Protein AF-A0A6B3FTW4-F1 (afdb_monomer_lite)

Structure (mmCIF, N/CA/C/O backbone):
data_AF-A0A6B3FTW4-F1
#
_entry.id   AF-A0A6B3FTW4-F1
#
loop_
_atom_site.group_PDB
_atom_site.id
_atom_site.type_symbol
_atom_site.label_atom_id
_atom_site.label_alt_id
_atom_site.label_comp_id
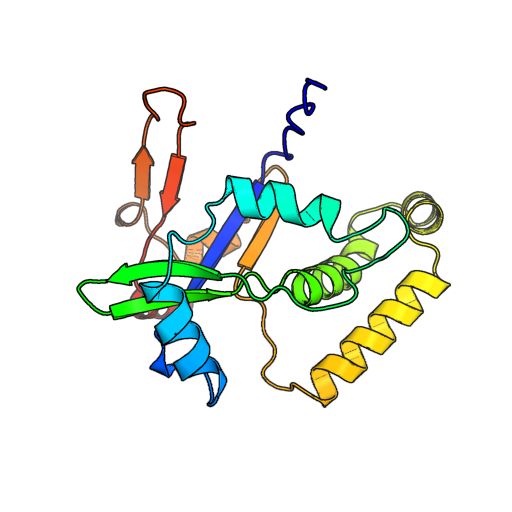_atom_site.label_asym_id
_atom_site.label_entity_id
_atom_site.label_seq_id
_atom_site.pdbx_PDB_ins_code
_atom_site.Cartn_x
_atom_site.Cartn_y
_atom_site.Cartn_z
_atom_site.occupancy
_atom_site.B_iso_or_equiv
_atom_site.auth_seq_id
_atom_site.auth_comp_id
_atom_site.auth_asym_id
_atom_site.auth_atom_id
_atom_site.pdbx_PDB_model_num
ATOM 1 N N . MET A 1 1 ? 17.805 30.642 0.682 1.00 36.44 1 MET A N 1
ATOM 2 C CA . MET A 1 1 ? 17.134 29.344 0.886 1.00 36.44 1 MET A CA 1
ATOM 3 C C . MET A 1 1 ? 16.573 28.929 -0.459 1.00 36.44 1 MET A C 1
ATOM 5 O O . MET A 1 1 ? 15.736 29.672 -0.961 1.00 36.44 1 MET A O 1
ATOM 9 N N . PRO A 1 2 ? 17.083 27.874 -1.114 1.00 32.94 2 PRO A N 1
ATOM 10 C CA . PRO A 1 2 ? 16.494 27.443 -2.369 1.00 32.94 2 PRO A CA 1
ATOM 11 C C . PRO A 1 2 ? 15.074 26.976 -2.062 1.00 32.94 2 PRO A C 1
ATOM 13 O O . PRO A 1 2 ? 14.855 26.144 -1.185 1.00 32.94 2 PRO A O 1
ATOM 16 N N . GLN A 1 3 ? 14.114 27.600 -2.732 1.00 32.50 3 GLN A N 1
ATOM 17 C CA . GLN A 1 3 ? 12.707 27.258 -2.662 1.00 32.50 3 GLN A CA 1
ATOM 18 C C . GLN A 1 3 ? 12.584 25.839 -3.219 1.00 32.50 3 GLN A C 1
ATOM 20 O O . GLN A 1 3 ? 12.687 25.633 -4.429 1.00 32.50 3 GLN A O 1
ATOM 25 N N . VAL A 1 4 ? 12.467 24.849 -2.328 1.00 40.03 4 VAL A N 1
ATOM 26 C CA . VAL A 1 4 ? 12.171 23.469 -2.713 1.00 40.03 4 VAL A CA 1
ATOM 27 C C . VAL A 1 4 ? 10.845 23.552 -3.446 1.00 40.03 4 VAL A C 1
ATOM 29 O O . VAL A 1 4 ? 9.813 23.839 -2.840 1.00 40.03 4 VAL A O 1
ATOM 32 N N . SER A 1 5 ? 10.895 23.434 -4.773 1.00 38.00 5 SER A N 1
ATOM 33 C CA . SER A 1 5 ? 9.695 23.416 -5.596 1.00 38.00 5 SER A CA 1
ATOM 34 C C . SER A 1 5 ? 8.812 22.323 -5.021 1.00 38.00 5 SER A C 1
ATOM 36 O O . SER A 1 5 ? 9.227 21.166 -4.985 1.00 38.00 5 SER A O 1
ATOM 38 N N . ALA A 1 6 ? 7.651 22.705 -4.486 1.00 45.44 6 ALA A N 1
ATOM 39 C CA . ALA A 1 6 ? 6.677 21.760 -3.976 1.00 45.44 6 ALA A CA 1
ATOM 40 C C . ALA A 1 6 ? 6.243 20.911 -5.168 1.00 45.44 6 ALA A C 1
ATOM 42 O O . ALA A 1 6 ? 5.408 21.331 -5.972 1.00 45.44 6 ALA A O 1
ATOM 43 N N . VAL A 1 7 ? 6.894 19.760 -5.337 1.00 50.06 7 VAL A N 1
ATOM 44 C CA . VAL A 1 7 ? 6.513 18.755 -6.318 1.00 50.06 7 VAL A CA 1
ATOM 45 C C . VAL A 1 7 ? 5.075 18.406 -5.971 1.00 50.06 7 VAL A C 1
ATOM 47 O O . VAL A 1 7 ? 4.808 17.773 -4.954 1.00 50.06 7 VAL A O 1
ATOM 50 N N . ARG A 1 8 ? 4.127 18.913 -6.763 1.00 51.31 8 ARG A N 1
ATOM 51 C CA . ARG A 1 8 ? 2.732 18.511 -6.643 1.00 51.31 8 ARG A CA 1
ATOM 52 C C . ARG A 1 8 ? 2.669 17.088 -7.154 1.00 51.31 8 ARG A C 1
ATOM 54 O O . ARG A 1 8 ? 2.783 16.847 -8.354 1.00 51.31 8 ARG A O 1
ATOM 61 N N . PHE A 1 9 ? 2.558 16.158 -6.221 1.00 55.34 9 PHE A N 1
ATOM 62 C CA . PHE A 1 9 ? 2.352 14.763 -6.546 1.00 55.34 9 PHE A CA 1
ATOM 63 C C . PHE A 1 9 ? 1.052 14.626 -7.342 1.00 55.34 9 PHE A C 1
ATOM 65 O O . PHE A 1 9 ? 0.086 15.345 -7.063 1.00 55.34 9 PHE A O 1
ATOM 72 N N . PRO A 1 10 ? 1.022 13.760 -8.368 1.00 62.66 10 PRO A N 1
ATOM 73 C CA . PRO A 1 10 ? -0.199 13.527 -9.123 1.00 62.66 10 PRO A CA 1
ATOM 74 C C . PRO A 1 10 ? -1.316 13.105 -8.166 1.00 62.66 10 PRO A C 1
ATOM 76 O O . PRO A 1 10 ? -1.051 12.436 -7.166 1.00 62.66 10 PRO A O 1
ATOM 79 N N . TYR A 1 11 ? -2.559 13.487 -8.478 1.00 68.19 11 TYR A N 1
ATOM 80 C CA . TYR A 1 11 ? -3.735 13.049 -7.728 1.00 68.19 11 TYR A CA 1
ATOM 81 C C . TYR A 1 11 ? -3.719 11.520 -7.630 1.00 68.19 11 TYR A C 1
ATOM 83 O O . TYR A 1 11 ? -3.943 10.828 -8.624 1.00 68.19 11 TYR A O 1
ATOM 91 N N . ALA A 1 12 ? -3.404 11.003 -6.447 1.00 83.81 12 ALA A N 1
ATOM 92 C CA . ALA A 1 12 ? -3.244 9.582 -6.199 1.00 83.81 12 ALA A CA 1
ATOM 93 C C . ALA A 1 12 ? -4.218 9.145 -5.112 1.00 83.81 12 ALA A C 1
ATOM 95 O O . ALA A 1 12 ? -4.379 9.810 -4.088 1.00 83.81 12 ALA A O 1
ATOM 96 N N . SER A 1 13 ? -4.861 8.011 -5.347 1.00 89.56 13 SER A N 1
ATOM 97 C CA . SER A 1 13 ? -5.649 7.309 -4.353 1.00 89.56 13 SER A CA 1
ATOM 98 C C . SER A 1 13 ? -4.819 6.182 -3.747 1.00 89.56 13 SER A C 1
ATOM 100 O O . SER A 1 13 ? -3.977 5.571 -4.413 1.00 89.56 13 SER A O 1
ATOM 102 N N . TYR A 1 14 ? -5.053 5.920 -2.463 1.00 91.88 14 TYR A N 1
ATOM 103 C CA . TYR A 1 14 ? -4.325 4.917 -1.700 1.00 91.88 14 TYR A CA 1
ATOM 104 C C . TYR A 1 14 ? -5.303 3.979 -1.006 1.00 91.88 14 TYR A C 1
ATOM 106 O O . TYR A 1 14 ? -6.177 4.429 -0.266 1.00 91.88 14 TYR A O 1
ATOM 114 N N . LEU A 1 15 ? -5.101 2.680 -1.191 1.00 94.62 15 LEU A N 1
ATOM 115 C CA . LEU A 1 15 ? -5.681 1.644 -0.349 1.00 94.62 15 LEU A CA 1
ATOM 116 C C . LEU A 1 15 ? -4.575 1.130 0.568 1.00 94.62 15 LEU A C 1
ATOM 118 O O . LEU A 1 15 ? -3.589 0.568 0.094 1.00 94.62 15 LEU A O 1
ATOM 122 N N . ARG A 1 16 ? -4.731 1.362 1.874 1.00 95.25 16 ARG A N 1
ATOM 123 C CA . ARG A 1 16 ? -3.741 1.020 2.901 1.00 95.25 16 ARG A CA 1
ATOM 124 C C . ARG A 1 16 ? -4.308 -0.013 3.863 1.00 95.25 16 ARG A C 1
ATOM 126 O O . ARG A 1 16 ? -5.407 0.158 4.387 1.00 95.25 16 ARG A O 1
ATOM 133 N N . ILE A 1 17 ? -3.531 -1.055 4.112 1.00 95.62 17 ILE A N 1
ATOM 134 C CA . ILE A 1 17 ? -3.848 -2.149 5.026 1.00 95.62 17 ILE A CA 1
ATOM 135 C C . ILE A 1 17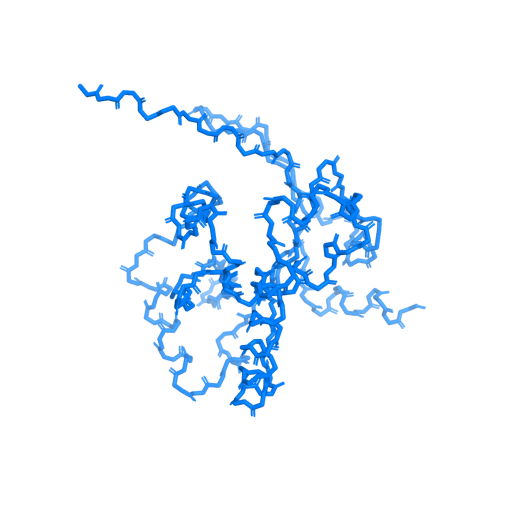 ? -3.030 -1.929 6.295 1.00 95.62 17 ILE A C 1
ATOM 137 O O . ILE A 1 17 ? -1.807 -1.906 6.245 1.00 95.62 17 ILE A O 1
ATOM 141 N N . TYR A 1 18 ? -3.703 -1.762 7.430 1.00 95.19 18 TYR A N 1
ATOM 142 C CA . TYR A 1 18 ? -3.051 -1.611 8.730 1.00 95.19 18 TYR A CA 1
ATOM 143 C C . TYR A 1 18 ? -3.215 -2.900 9.527 1.00 95.19 18 TYR A C 1
ATOM 145 O O . TYR A 1 18 ? -4.341 -3.345 9.766 1.00 95.19 18 TYR A O 1
ATOM 153 N N . GLU A 1 19 ? -2.101 -3.506 9.924 1.00 94.94 19 GLU A N 1
ATOM 154 C CA . GLU A 1 19 ? -2.085 -4.779 10.638 1.00 94.94 19 GLU A CA 1
ATOM 155 C C . GLU A 1 19 ? -1.596 -4.612 12.081 1.00 94.94 19 GLU A C 1
ATOM 157 O O . GLU A 1 19 ? -0.716 -3.793 12.348 1.00 94.94 19 GLU A O 1
ATOM 162 N N . PRO A 1 20 ? -2.137 -5.384 13.039 1.00 94.94 20 PRO A N 1
ATOM 163 C CA . PRO A 1 20 ? -1.623 -5.381 14.401 1.00 94.94 20 PRO A CA 1
ATOM 164 C C . PRO A 1 20 ? -0.223 -6.002 14.451 1.00 94.94 20 PRO A C 1
ATOM 166 O O . PRO A 1 20 ? 0.111 -6.872 13.647 1.00 94.94 20 PRO A O 1
ATOM 169 N N . LEU A 1 21 ? 0.558 -5.657 15.476 1.00 93.06 21 LEU A N 1
ATOM 170 C CA . LEU A 1 21 ? 1.899 -6.215 15.721 1.00 93.06 21 LEU A CA 1
ATOM 171 C C . LEU A 1 21 ? 1.948 -7.758 15.688 1.00 93.06 21 LEU A C 1
ATOM 173 O O . LEU A 1 21 ? 2.947 -8.357 15.285 1.00 93.06 21 LEU A O 1
ATOM 177 N N . GLY A 1 22 ? 0.849 -8.415 16.073 1.00 91.81 22 GLY A N 1
ATOM 178 C CA . GLY A 1 22 ? 0.691 -9.869 16.026 1.00 91.81 22 GLY A CA 1
ATOM 179 C C . GLY A 1 22 ? 0.802 -10.492 14.627 1.00 91.81 22 GLY A C 1
ATOM 180 O O . GLY A 1 22 ? 1.174 -11.658 14.529 1.00 91.81 22 GLY A O 1
ATOM 181 N N . ALA A 1 23 ? 0.520 -9.731 13.566 1.00 90.69 23 ALA A N 1
ATOM 182 C CA . ALA A 1 23 ? 0.573 -10.195 12.178 1.00 90.69 23 ALA A CA 1
ATOM 183 C C . ALA A 1 23 ? 1.997 -10.238 11.597 1.00 90.69 23 ALA A C 1
ATOM 185 O O . ALA A 1 23 ? 2.214 -10.866 10.561 1.00 90.69 23 ALA A O 1
ATOM 186 N N . PHE A 1 24 ? 2.962 -9.592 12.260 1.00 90.44 24 PHE A N 1
ATOM 187 C CA . PHE A 1 24 ? 4.352 -9.543 11.817 1.00 90.44 24 PHE A CA 1
ATOM 188 C C . PHE A 1 24 ? 5.185 -10.656 12.473 1.00 90.44 24 PHE A C 1
ATOM 190 O O . PHE A 1 24 ? 5.021 -10.920 13.678 1.00 90.44 24 PHE A O 1
ATOM 197 N N . PRO A 1 25 ? 6.097 -11.299 11.717 1.00 87.81 25 PRO A N 1
ATOM 198 C CA . PRO A 1 25 ? 7.031 -12.275 12.264 1.00 87.81 25 PRO A CA 1
ATOM 199 C C . PRO A 1 25 ? 8.050 -11.608 13.200 1.00 87.81 25 PRO A C 1
ATOM 201 O O . PRO A 1 25 ? 8.299 -10.401 13.149 1.00 87.81 25 PRO A O 1
ATOM 204 N N . GLN A 1 26 ? 8.674 -12.399 14.072 1.00 82.75 26 GLN A N 1
ATOM 205 C CA . GLN A 1 26 ? 9.876 -11.945 14.774 1.00 82.75 26 GLN A CA 1
ATOM 206 C C . GLN A 1 26 ? 11.073 -11.983 13.807 1.00 82.75 26 GLN A C 1
ATOM 208 O O . GLN A 1 26 ? 11.162 -12.930 13.026 1.00 82.75 26 GLN A O 1
ATOM 213 N N . PRO A 1 27 ? 11.990 -10.994 13.830 1.00 85.25 27 PRO A N 1
ATOM 214 C CA . PRO A 1 27 ? 12.149 -9.920 14.823 1.00 85.25 27 PRO A CA 1
ATOM 215 C C . PRO A 1 27 ? 11.397 -8.611 14.508 1.00 85.25 27 PRO A C 1
ATOM 217 O O . PRO A 1 27 ? 11.480 -7.660 15.287 1.00 85.25 27 PRO A O 1
ATOM 220 N N . GLU A 1 28 ? 10.664 -8.534 13.394 1.00 87.44 28 GLU A N 1
ATOM 221 C CA . GLU A 1 28 ? 10.030 -7.289 12.933 1.00 87.44 28 GLU A CA 1
ATOM 222 C C . GLU A 1 28 ? 9.027 -6.719 13.930 1.00 87.44 28 GLU A C 1
ATOM 224 O O . GLU A 1 28 ? 8.957 -5.505 14.102 1.00 87.44 28 GLU A O 1
ATOM 229 N N . ARG A 1 29 ? 8.309 -7.586 14.650 1.00 90.94 29 ARG A N 1
ATOM 230 C CA . ARG A 1 29 ? 7.357 -7.168 15.684 1.00 90.94 29 ARG A CA 1
ATOM 231 C C . ARG A 1 29 ? 7.959 -6.178 16.687 1.00 90.94 29 ARG A C 1
ATOM 233 O O . ARG A 1 29 ? 7.373 -5.128 16.921 1.00 90.94 29 ARG A O 1
ATOM 240 N N . GLY A 1 30 ? 9.126 -6.496 17.252 1.00 90.62 30 GLY A N 1
ATOM 241 C CA . GLY A 1 30 ? 9.778 -5.640 18.250 1.00 90.62 30 GLY A CA 1
ATOM 242 C C . GLY A 1 30 ? 10.361 -4.360 17.647 1.00 90.62 30 GLY A C 1
ATOM 243 O O . GLY A 1 30 ? 10.440 -3.340 18.325 1.00 90.62 30 GLY A O 1
ATOM 244 N N . ARG A 1 31 ? 10.741 -4.389 16.360 1.00 91.31 31 ARG A N 1
ATOM 245 C CA . ARG A 1 31 ? 11.117 -3.175 15.619 1.00 91.31 31 ARG A CA 1
ATOM 246 C C . ARG A 1 31 ? 9.918 -2.242 15.499 1.00 91.31 31 ARG A C 1
ATOM 248 O O . ARG A 1 31 ? 10.047 -1.065 15.807 1.00 91.31 31 ARG A O 1
ATOM 255 N N . TRP A 1 32 ? 8.769 -2.767 15.080 1.00 93.00 32 TRP A N 1
ATOM 256 C CA . TRP A 1 32 ? 7.564 -1.969 14.882 1.00 93.00 32 TRP A CA 1
ATOM 257 C C . TRP A 1 32 ? 6.950 -1.451 16.172 1.00 93.00 32 TRP A C 1
ATOM 259 O O . TRP A 1 32 ? 6.452 -0.331 16.199 1.00 93.00 32 TRP A O 1
ATOM 269 N N . GLU A 1 33 ? 7.028 -2.232 17.243 1.00 91.94 33 GLU A N 1
ATOM 270 C CA . GLU A 1 33 ? 6.624 -1.780 18.568 1.00 91.94 33 GLU A CA 1
ATOM 271 C C . GLU A 1 33 ? 7.428 -0.553 19.006 1.00 91.94 33 GLU A C 1
ATOM 273 O O . GLU A 1 33 ? 6.831 0.455 19.378 1.00 91.94 33 GLU A O 1
ATOM 278 N N . ARG A 1 34 ? 8.761 -0.595 18.880 1.00 91.69 34 ARG A N 1
ATOM 279 C CA . ARG A 1 34 ? 9.620 0.569 19.143 1.00 91.69 34 ARG A CA 1
ATOM 280 C C . ARG A 1 34 ? 9.309 1.732 18.205 1.00 91.69 34 ARG A C 1
ATOM 282 O O . ARG A 1 34 ? 9.039 2.829 18.676 1.00 91.69 34 ARG A O 1
ATOM 289 N N . TYR A 1 35 ? 9.249 1.474 16.897 1.00 90.62 35 TYR A N 1
ATOM 290 C CA . TYR A 1 35 ? 8.958 2.486 15.875 1.00 90.62 35 TYR A CA 1
ATOM 291 C C . TYR A 1 35 ? 7.665 3.262 16.162 1.00 90.62 35 TYR A C 1
ATOM 293 O O . TYR A 1 35 ? 7.640 4.481 16.041 1.00 90.62 35 TYR A O 1
ATOM 301 N N . ALA A 1 36 ? 6.602 2.572 16.585 1.00 90.12 36 ALA A N 1
ATOM 302 C CA . ALA A 1 36 ? 5.318 3.199 16.890 1.00 90.12 36 ALA A CA 1
ATOM 303 C C . ALA A 1 36 ? 5.347 4.115 18.129 1.00 90.12 36 ALA A C 1
ATOM 305 O O . ALA A 1 36 ? 4.492 4.990 18.237 1.00 90.12 36 ALA A O 1
ATOM 306 N N . HIS A 1 37 ? 6.291 3.912 19.055 1.00 88.44 37 HIS A N 1
ATOM 307 C CA . HIS A 1 37 ? 6.383 4.661 20.315 1.00 88.44 37 HIS A CA 1
ATOM 308 C C . HIS A 1 37 ? 7.513 5.704 20.338 1.00 88.44 37 HIS A C 1
ATOM 310 O O . HIS A 1 37 ? 7.469 6.621 21.154 1.00 88.44 37 HIS A O 1
ATOM 316 N N . GLU A 1 38 ? 8.532 5.568 19.487 1.00 83.69 38 GLU A N 1
ATOM 317 C CA . GLU A 1 38 ? 9.751 6.390 19.532 1.00 83.69 38 GLU A CA 1
ATOM 318 C C . GLU A 1 38 ? 9.653 7.720 18.757 1.00 83.69 38 GLU A C 1
ATOM 320 O O . GLU A 1 38 ? 10.539 8.563 18.901 1.00 83.69 38 GLU A O 1
ATOM 325 N N . GLY A 1 39 ? 8.594 7.966 17.977 1.00 64.62 39 GLY A N 1
ATOM 326 C CA . GLY A 1 39 ? 8.461 9.224 17.237 1.00 64.62 39 GLY A CA 1
ATOM 327 C C . GLY A 1 39 ? 7.113 9.445 16.557 1.00 64.62 39 GLY A C 1
ATOM 328 O O . GLY A 1 39 ? 6.230 8.589 16.580 1.00 64.62 39 GLY A O 1
ATOM 329 N N . GLU A 1 40 ? 6.962 10.622 15.947 1.00 68.88 40 GLU A N 1
ATOM 330 C CA . GLU A 1 40 ? 5.803 10.943 15.117 1.00 68.88 40 GLU A CA 1
ATOM 331 C C . GLU A 1 40 ? 5.959 10.254 13.751 1.00 68.88 40 GLU A C 1
ATOM 333 O O . GLU A 1 40 ? 6.917 10.538 13.026 1.00 68.88 40 GLU A O 1
ATOM 338 N N . PRO A 1 41 ? 5.077 9.299 13.406 1.00 64.31 41 PRO A N 1
ATOM 339 C CA . PRO A 1 41 ? 5.212 8.522 12.186 1.00 64.31 41 PRO A CA 1
ATOM 340 C C . PRO A 1 41 ? 5.056 9.436 10.962 1.00 64.31 41 PRO A C 1
ATOM 342 O O . PRO A 1 41 ? 4.202 10.329 10.958 1.00 64.31 41 PRO A O 1
ATOM 345 N N . PRO A 1 42 ? 5.836 9.208 9.896 1.00 66.19 42 PRO A N 1
ATOM 346 C CA . PRO A 1 42 ? 5.818 10.064 8.724 1.00 66.19 42 PRO A CA 1
ATOM 347 C C . PRO A 1 42 ? 4.427 10.070 8.071 1.00 66.19 42 PRO A C 1
ATOM 349 O O . PRO A 1 42 ? 3.811 9.032 7.811 1.00 66.19 42 PRO A O 1
ATOM 352 N N . GLY A 1 43 ? 3.920 11.278 7.818 1.00 66.69 43 GLY A N 1
ATOM 353 C CA . GLY A 1 43 ? 2.615 11.507 7.206 1.00 66.69 43 GLY A CA 1
ATOM 354 C C . GLY A 1 43 ? 2.579 11.187 5.708 1.00 66.69 43 GLY A C 1
ATOM 355 O O . GLY A 1 43 ? 3.581 10.854 5.076 1.00 66.69 43 GLY A O 1
ATOM 356 N N . CYS A 1 44 ? 1.394 11.314 5.102 1.00 62.91 44 CYS A N 1
ATOM 357 C CA . CYS A 1 44 ? 1.196 11.023 3.674 1.00 62.91 44 CYS A CA 1
ATOM 358 C C . CYS A 1 44 ? 2.065 11.895 2.758 1.00 62.91 44 CYS A C 1
ATOM 360 O O . CYS A 1 44 ? 2.459 11.437 1.687 1.00 62.91 44 CYS A O 1
ATOM 362 N N . GLU A 1 45 ? 2.322 13.145 3.148 1.00 62.38 45 GLU A N 1
ATOM 363 C CA . GLU A 1 45 ? 3.195 14.052 2.401 1.00 62.38 45 GLU A CA 1
ATOM 364 C C . GLU A 1 45 ? 4.658 13.623 2.461 1.00 62.38 45 GLU A C 1
ATOM 366 O O . GLU A 1 45 ? 5.367 13.727 1.463 1.00 62.38 45 GLU A O 1
ATOM 371 N N . GLU A 1 46 ? 5.101 13.118 3.612 1.00 62.19 46 GLU A N 1
ATOM 372 C CA . GLU A 1 46 ? 6.484 12.702 3.808 1.00 62.19 46 GLU A CA 1
ATOM 373 C C . GLU A 1 46 ? 6.792 11.471 2.954 1.00 62.19 46 GLU A C 1
ATOM 375 O O . GLU A 1 46 ? 7.740 11.499 2.177 1.00 62.19 46 GLU A O 1
ATOM 380 N N . GLU A 1 47 ? 5.905 10.464 2.943 1.00 65.81 47 GLU A N 1
ATOM 381 C CA . GLU A 1 47 ? 6.025 9.317 2.026 1.00 65.81 47 GLU A CA 1
ATOM 382 C C . GLU A 1 47 ? 6.142 9.773 0.564 1.00 65.81 47 GLU A C 1
ATOM 384 O O . GLU A 1 47 ? 6.967 9.271 -0.206 1.00 65.81 47 GLU A O 1
ATOM 389 N N . GLN A 1 48 ? 5.314 10.742 0.168 1.00 63.75 48 GLN A N 1
ATOM 390 C CA . GLN A 1 48 ? 5.338 11.276 -1.184 1.00 63.75 48 GLN A CA 1
ATOM 391 C C . GLN A 1 48 ? 6.671 11.971 -1.483 1.00 63.75 48 GLN A C 1
ATOM 393 O O . GLN A 1 48 ? 7.235 11.720 -2.542 1.00 63.75 48 GLN A O 1
ATOM 398 N N . ARG A 1 49 ? 7.228 12.767 -0.560 1.00 61.06 49 ARG A N 1
ATOM 399 C CA . ARG A 1 49 ? 8.547 13.411 -0.718 1.00 61.06 49 ARG A CA 1
ATOM 400 C C . ARG A 1 49 ? 9.699 12.410 -0.775 1.00 61.06 49 ARG A C 1
ATOM 402 O O . ARG A 1 49 ? 10.614 12.596 -1.578 1.00 61.06 49 ARG A O 1
ATOM 409 N N . THR A 1 50 ? 9.662 11.347 0.026 1.00 60.50 50 THR A N 1
ATOM 410 C CA . THR A 1 50 ? 10.747 10.356 0.085 1.00 60.50 50 THR A CA 1
ATOM 411 C C . THR A 1 50 ? 10.822 9.506 -1.183 1.00 60.50 50 THR A C 1
ATOM 413 O O . THR A 1 50 ? 11.915 9.162 -1.633 1.00 60.50 50 THR A O 1
ATOM 416 N N . ARG A 1 51 ? 9.681 9.184 -1.806 1.00 61.88 51 ARG A N 1
ATOM 417 C CA . ARG A 1 51 ? 9.623 8.265 -2.957 1.00 61.88 51 ARG A CA 1
ATOM 418 C C . ARG A 1 51 ? 10.436 8.711 -4.189 1.00 61.88 51 ARG A C 1
ATOM 420 O O . ARG A 1 51 ? 11.234 7.900 -4.653 1.00 61.88 51 ARG A O 1
ATOM 427 N N . PRO A 1 52 ? 10.308 9.944 -4.724 1.00 56.84 52 PRO A N 1
ATOM 428 C CA . PRO A 1 52 ? 11.127 10.403 -5.846 1.00 56.84 52 PRO A CA 1
ATOM 429 C C . PRO A 1 52 ? 12.605 10.540 -5.482 1.00 56.84 52 PRO A C 1
ATOM 431 O O . PRO A 1 52 ? 13.463 10.302 -6.322 1.00 56.84 52 PRO A O 1
ATOM 434 N N . ALA A 1 53 ? 12.917 10.922 -4.239 1.00 56.16 53 ALA A N 1
ATOM 435 C CA . ALA A 1 53 ? 14.300 11.066 -3.790 1.00 56.16 53 ALA A CA 1
ATOM 436 C C . ALA A 1 53 ? 15.012 9.709 -3.648 1.00 56.16 53 ALA A C 1
ATOM 438 O O . ALA A 1 53 ? 16.227 9.624 -3.819 1.00 56.16 53 ALA A O 1
ATOM 439 N N . ALA A 1 54 ? 14.262 8.645 -3.351 1.00 55.16 54 ALA A N 1
ATOM 440 C CA . ALA A 1 54 ? 14.793 7.298 -3.168 1.00 55.16 54 ALA A CA 1
ATOM 441 C C . ALA A 1 54 ? 15.132 6.576 -4.484 1.00 55.16 54 ALA A C 1
ATOM 443 O O . ALA A 1 54 ? 15.823 5.554 -4.448 1.00 55.16 54 ALA A O 1
ATOM 444 N N . VAL A 1 55 ? 14.659 7.078 -5.631 1.00 57.12 55 VAL A N 1
ATOM 445 C CA . VAL A 1 55 ? 14.822 6.426 -6.936 1.00 57.12 55 VAL A CA 1
ATOM 446 C C . VAL A 1 55 ? 15.357 7.433 -7.959 1.00 57.12 55 VAL A C 1
ATOM 448 O O . VAL A 1 55 ? 14.594 8.245 -8.480 1.00 57.12 55 VAL A O 1
ATOM 451 N N . PRO A 1 56 ? 16.664 7.403 -8.279 1.00 59.59 56 PRO A N 1
ATOM 452 C CA . PRO A 1 56 ? 17.192 8.087 -9.455 1.00 59.59 56 PRO A CA 1
ATOM 453 C C . PRO A 1 56 ? 16.360 7.726 -10.689 1.00 59.59 56 PRO A C 1
ATOM 455 O O . PRO A 1 56 ? 15.978 6.571 -10.834 1.00 59.59 56 PRO A O 1
ATOM 458 N N . ALA A 1 57 ? 16.134 8.669 -11.607 1.00 58.47 57 ALA A N 1
ATOM 459 C CA . ALA A 1 57 ? 15.297 8.453 -12.798 1.00 58.47 57 ALA A CA 1
ATOM 460 C C . ALA A 1 57 ? 15.725 7.256 -13.681 1.00 58.47 57 ALA A C 1
ATOM 462 O O . ALA A 1 57 ? 14.954 6.807 -14.519 1.00 58.47 57 ALA A O 1
ATOM 463 N N . SER A 1 58 ? 16.945 6.747 -13.495 1.00 60.38 58 SER A N 1
ATOM 464 C CA . SER A 1 58 ? 17.513 5.589 -14.186 1.00 60.38 58 SER A CA 1
ATOM 465 C C . SER A 1 58 ? 17.384 4.258 -13.433 1.00 60.38 58 SER A C 1
ATOM 467 O O . SER A 1 58 ? 17.771 3.227 -13.983 1.00 60.38 58 SER A O 1
ATOM 469 N N . LEU A 1 59 ? 16.892 4.253 -12.189 1.00 70.38 59 LEU A N 1
ATOM 470 C CA . LEU A 1 59 ? 16.701 3.035 -11.404 1.00 70.38 59 LEU A CA 1
ATOM 471 C C . LEU A 1 59 ? 15.217 2.640 -11.358 1.00 70.38 59 LEU A C 1
ATOM 473 O O . LEU A 1 59 ? 14.359 3.490 -11.146 1.00 70.38 59 LEU A O 1
ATOM 477 N N . PRO A 1 60 ? 14.896 1.347 -11.513 1.00 79.75 60 PRO A N 1
ATOM 478 C CA . PRO A 1 60 ? 13.514 0.872 -11.482 1.00 79.75 60 PRO A CA 1
ATOM 479 C C . PRO A 1 60 ? 12.941 0.784 -10.057 1.00 79.75 60 PRO A C 1
ATOM 481 O O . PRO A 1 60 ? 11.726 0.749 -9.888 1.00 79.75 60 PRO A O 1
ATOM 484 N N . ALA A 1 61 ? 13.797 0.739 -9.030 1.00 84.69 61 ALA A N 1
ATOM 485 C CA . ALA A 1 61 ? 13.421 0.682 -7.619 1.00 84.69 61 ALA A CA 1
ATOM 486 C C . ALA A 1 61 ? 14.571 1.197 -6.721 1.00 84.69 61 ALA A C 1
ATOM 488 O O . ALA A 1 61 ? 15.725 1.224 -7.166 1.00 84.69 61 ALA A O 1
ATOM 489 N N . PRO A 1 62 ? 14.306 1.572 -5.454 1.00 83.81 62 PRO A N 1
ATOM 490 C CA . PRO A 1 62 ? 15.354 1.883 -4.484 1.00 83.81 62 PRO A CA 1
ATOM 491 C C . PRO A 1 62 ? 16.276 0.683 -4.216 1.00 83.81 62 PRO A C 1
ATOM 493 O O . PRO A 1 62 ? 15.839 -0.467 -4.206 1.00 83.81 62 PRO A O 1
ATOM 496 N N . GLY A 1 63 ? 17.550 0.943 -3.901 1.00 82.44 63 GLY A N 1
ATOM 497 C CA . GLY A 1 63 ? 18.533 -0.117 -3.620 1.00 82.44 63 GLY A CA 1
ATOM 498 C C . GLY A 1 63 ? 18.314 -0.881 -2.304 1.00 82.44 63 GLY A C 1
ATOM 499 O O . GLY A 1 63 ? 18.844 -1.979 -2.129 1.00 82.44 63 GLY A O 1
ATOM 500 N N . ARG A 1 64 ? 17.523 -0.330 -1.375 1.00 84.62 64 ARG A N 1
ATOM 501 C CA . ARG A 1 64 ? 17.116 -0.968 -0.112 1.00 84.62 64 ARG A CA 1
ATOM 502 C C . ARG A 1 64 ? 15.640 -0.707 0.156 1.00 84.62 64 ARG A C 1
ATOM 504 O O . ARG A 1 64 ? 15.099 0.274 -0.345 1.00 84.62 64 ARG A O 1
ATOM 511 N N . GLU A 1 65 ? 15.010 -1.582 0.928 1.00 87.00 65 GLU A N 1
ATOM 512 C CA . GLU A 1 65 ? 13.636 -1.343 1.372 1.00 87.00 65 GLU A CA 1
ATOM 513 C C . GLU A 1 65 ? 13.597 -0.205 2.404 1.00 87.00 65 GLU A C 1
ATOM 515 O O . GLU A 1 65 ? 14.567 0.011 3.135 1.00 87.00 65 GLU A O 1
ATOM 520 N N . SER A 1 66 ? 12.497 0.546 2.415 1.00 85.44 66 SER A N 1
ATOM 521 C CA . SER A 1 66 ? 12.233 1.569 3.423 1.00 85.44 66 SER A CA 1
ATOM 522 C C . SER A 1 66 ? 11.961 0.914 4.777 1.00 85.44 66 SER A C 1
ATOM 524 O O . SER A 1 66 ? 11.305 -0.124 4.867 1.00 85.44 66 SER A O 1
ATOM 526 N N . GLU A 1 67 ? 12.460 1.544 5.836 1.00 87.06 67 GLU A N 1
ATOM 527 C CA . GLU A 1 67 ? 12.214 1.128 7.219 1.00 87.06 67 GLU A CA 1
ATOM 528 C C . GLU A 1 67 ? 11.007 1.853 7.834 1.00 87.06 67 GLU A C 1
ATOM 530 O O . GLU A 1 67 ? 10.737 1.700 9.022 1.00 87.06 67 GLU A O 1
ATOM 535 N N . ASP A 1 68 ? 10.267 2.612 7.023 1.00 89.88 68 ASP A N 1
ATOM 536 C CA . ASP A 1 68 ? 9.162 3.452 7.461 1.00 89.88 68 ASP A CA 1
ATOM 537 C C . ASP A 1 68 ? 7.802 2.772 7.300 1.00 89.88 68 ASP A C 1
ATOM 539 O O . ASP A 1 68 ? 7.574 1.898 6.449 1.00 89.88 68 ASP A O 1
ATOM 543 N N . ALA A 1 69 ? 6.864 3.210 8.133 1.00 91.56 69 ALA A N 1
ATOM 544 C CA . ALA A 1 69 ? 5.495 2.738 8.124 1.00 91.56 69 ALA A CA 1
ATOM 545 C C . ALA A 1 69 ? 4.529 3.855 8.512 1.00 91.56 69 ALA A C 1
ATOM 547 O O . ALA A 1 69 ? 4.833 4.725 9.326 1.00 91.56 69 ALA A O 1
ATOM 548 N N . PHE A 1 70 ? 3.308 3.776 7.995 1.00 91.62 70 PHE A N 1
ATOM 549 C CA . PHE A 1 70 ? 2.202 4.500 8.603 1.00 91.62 70 PHE A CA 1
ATOM 550 C C . PHE A 1 70 ? 1.758 3.780 9.870 1.00 91.62 70 PHE A C 1
ATOM 552 O O . PHE A 1 70 ? 1.611 2.555 9.876 1.00 91.62 70 PHE A O 1
ATOM 559 N N . VAL A 1 71 ? 1.464 4.553 10.910 1.00 92.38 71 VAL A N 1
ATOM 560 C CA . VAL A 1 71 ? 0.952 4.034 12.178 1.00 92.38 71 VAL A CA 1
ATOM 561 C C . VAL A 1 71 ? -0.434 4.612 12.429 1.00 92.38 71 VAL A C 1
ATOM 563 O O . VAL A 1 71 ? -0.669 5.808 12.267 1.00 92.38 71 VAL A O 1
ATOM 566 N N . LEU A 1 72 ? -1.365 3.743 12.809 1.00 91.25 72 LEU A N 1
ATOM 567 C CA . LEU A 1 72 ? -2.673 4.110 13.336 1.00 91.25 72 LEU A CA 1
ATOM 568 C C . LEU A 1 72 ? -2.842 3.508 14.724 1.00 91.25 72 LEU A C 1
ATOM 570 O O . LEU A 1 72 ? -2.341 2.423 14.996 1.00 91.25 72 LEU A O 1
ATOM 574 N N . TRP A 1 73 ? -3.612 4.177 15.572 1.00 90.38 73 TRP A N 1
ATOM 575 C CA . TRP A 1 73 ? -3.932 3.689 16.909 1.00 90.38 73 TRP A CA 1
ATOM 576 C C . TRP A 1 73 ? -5.392 3.253 16.987 1.00 90.38 73 TRP A C 1
ATOM 578 O O . TRP A 1 73 ? -6.295 3.958 16.531 1.00 90.38 73 TRP A O 1
ATOM 588 N N . SER A 1 74 ? -5.617 2.073 17.561 1.00 89.00 74 SER A N 1
ATOM 589 C CA . SER A 1 74 ? -6.940 1.555 17.908 1.00 89.00 74 SER A CA 1
ATOM 590 C C . SER A 1 74 ? -6.961 1.264 19.406 1.00 89.00 74 SER A C 1
ATOM 592 O O . SER A 1 74 ? -6.575 0.174 19.834 1.00 89.00 74 SER A O 1
ATOM 594 N N . GLY A 1 75 ? -7.375 2.254 20.203 1.00 88.69 75 GLY A N 1
ATOM 595 C CA . GLY A 1 75 ? -7.104 2.257 21.643 1.00 88.69 75 GLY A CA 1
ATOM 596 C C . GLY A 1 75 ? -5.593 2.285 21.878 1.00 88.69 75 GLY A C 1
ATOM 597 O O . GLY A 1 75 ? -4.891 3.051 21.224 1.00 88.69 75 GLY A O 1
ATOM 598 N N . ASP A 1 76 ? -5.099 1.379 22.717 1.00 88.06 76 ASP A N 1
ATOM 599 C CA . ASP A 1 76 ? -3.668 1.252 23.035 1.00 88.06 76 ASP A CA 1
ATOM 600 C C . ASP A 1 76 ? -2.912 0.300 22.090 1.00 88.06 76 ASP A C 1
ATOM 602 O O . ASP A 1 76 ? -1.759 -0.046 22.328 1.00 88.06 76 ASP A O 1
ATOM 606 N N . THR A 1 77 ? -3.561 -0.189 21.027 1.00 91.56 77 THR A N 1
ATOM 607 C CA . THR A 1 77 ? -2.929 -1.109 20.071 1.00 91.56 77 THR A CA 1
ATOM 608 C C . THR A 1 77 ? -2.490 -0.364 18.809 1.00 91.56 77 THR A C 1
ATOM 610 O O . THR A 1 77 ? -3.358 0.139 18.082 1.00 91.56 77 THR A O 1
ATOM 613 N N . PRO A 1 78 ? -1.180 -0.335 18.491 1.00 93.81 78 PRO A N 1
ATOM 614 C CA . PRO A 1 78 ? -0.702 0.222 17.237 1.00 93.81 78 PRO A CA 1
ATOM 615 C C . PRO A 1 78 ? -0.982 -0.742 16.077 1.00 93.81 78 PRO A C 1
ATOM 617 O O . PRO A 1 78 ? -0.773 -1.958 16.160 1.00 93.81 78 PRO A O 1
ATOM 620 N N . LEU A 1 79 ? -1.445 -0.171 14.972 1.00 94.94 79 LEU A N 1
ATOM 621 C CA . LEU A 1 79 ? -1.658 -0.827 13.692 1.00 94.94 79 LEU A CA 1
ATOM 622 C C . LEU A 1 79 ? -0.673 -0.242 12.681 1.00 94.94 79 LEU A C 1
ATOM 624 O O . LEU A 1 79 ? -0.615 0.972 12.485 1.00 94.94 79 LEU A O 1
ATOM 628 N N . ILE A 1 80 ? 0.088 -1.113 12.032 1.00 94.81 80 ILE A N 1
ATOM 629 C CA . ILE A 1 80 ? 1.240 -0.753 11.211 1.00 94.81 80 ILE A CA 1
ATOM 630 C C . ILE A 1 80 ? 0.928 -1.035 9.745 1.00 94.81 80 ILE A C 1
ATOM 632 O O . ILE A 1 80 ? 0.384 -2.086 9.402 1.00 94.81 80 ILE A O 1
ATOM 636 N N . CYS A 1 81 ? 1.287 -0.095 8.880 1.00 94.88 81 CYS A N 1
ATOM 637 C CA . CYS A 1 81 ? 1.216 -0.221 7.430 1.00 94.88 81 CYS A CA 1
ATOM 638 C C . CYS A 1 81 ? 2.587 0.147 6.843 1.00 94.88 81 CYS A C 1
ATOM 640 O O . CYS A 1 81 ? 2.856 1.329 6.599 1.00 94.88 81 CYS A O 1
ATOM 642 N N . PRO A 1 82 ? 3.485 -0.843 6.677 1.00 93.38 82 PRO A N 1
ATOM 643 C CA . PRO A 1 82 ? 4.810 -0.629 6.107 1.00 93.38 82 PRO A CA 1
ATOM 644 C C . PRO A 1 82 ? 4.740 -0.018 4.709 1.00 93.38 82 PRO A C 1
ATOM 646 O O . PRO A 1 82 ? 3.886 -0.389 3.898 1.00 93.38 82 PRO A O 1
ATOM 649 N N . TRP A 1 83 ? 5.657 0.898 4.400 1.00 91.69 83 TRP A N 1
ATOM 650 C CA . TRP A 1 83 ? 5.644 1.567 3.101 1.00 91.69 83 TRP A CA 1
ATOM 651 C C . TRP A 1 83 ? 5.949 0.617 1.947 1.00 91.69 83 TRP A C 1
ATOM 653 O O . TRP A 1 83 ? 5.307 0.716 0.897 1.00 91.69 83 TRP A O 1
ATOM 663 N N . THR A 1 84 ? 6.878 -0.327 2.144 1.00 90.56 84 THR A N 1
ATOM 664 C CA . THR A 1 84 ? 7.296 -1.328 1.140 1.00 90.56 84 THR A CA 1
ATOM 665 C C . THR A 1 84 ? 7.582 -0.707 -0.233 1.00 90.56 84 THR A C 1
ATOM 667 O O . THR A 1 84 ? 7.115 -1.197 -1.260 1.00 90.5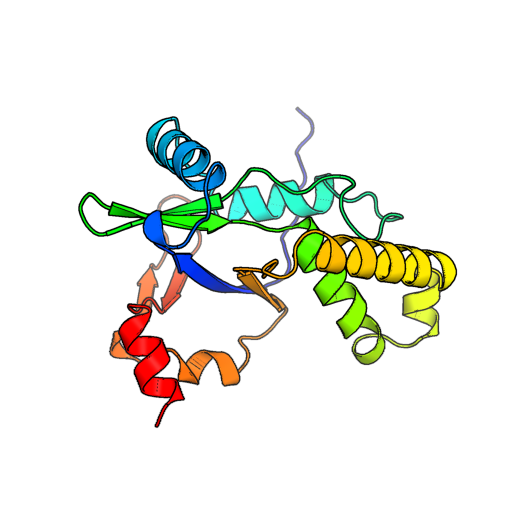6 84 THR A O 1
ATOM 670 N N . ILE A 1 85 ? 8.268 0.444 -0.257 1.00 88.69 85 ILE A N 1
ATOM 671 C CA . ILE A 1 85 ? 8.470 1.243 -1.476 1.00 88.69 85 ILE A CA 1
ATOM 672 C C . ILE A 1 85 ? 9.161 0.402 -2.544 1.00 88.69 85 ILE A C 1
ATOM 674 O O . ILE A 1 85 ? 8.747 0.433 -3.700 1.00 88.69 85 ILE A O 1
ATOM 678 N N . ARG A 1 86 ? 10.189 -0.364 -2.168 1.00 90.69 86 ARG A N 1
ATOM 679 C CA . ARG A 1 86 ? 10.957 -1.147 -3.134 1.00 90.69 86 ARG A CA 1
ATOM 680 C C . ARG A 1 86 ? 10.126 -2.271 -3.737 1.00 90.69 86 ARG A C 1
ATOM 682 O O . ARG A 1 86 ? 10.088 -2.388 -4.961 1.00 90.69 86 ARG A O 1
ATOM 689 N N . LEU A 1 87 ? 9.422 -3.033 -2.903 1.00 91.50 87 LEU A N 1
ATOM 690 C CA . LEU A 1 87 ? 8.509 -4.072 -3.380 1.00 91.50 87 LEU A CA 1
ATOM 691 C C . LEU A 1 87 ? 7.429 -3.499 -4.308 1.00 91.50 87 LEU A C 1
ATOM 693 O O . LEU A 1 87 ? 7.192 -4.025 -5.392 1.00 91.50 87 LEU A O 1
ATOM 697 N N . ARG A 1 88 ? 6.827 -2.370 -3.926 1.00 91.56 88 ARG A N 1
ATOM 698 C CA . ARG A 1 88 ? 5.788 -1.707 -4.725 1.00 91.56 88 ARG A CA 1
ATOM 699 C C . ARG A 1 88 ? 6.309 -1.163 -6.051 1.00 91.56 88 ARG A C 1
ATOM 701 O O . ARG A 1 88 ? 5.563 -1.159 -7.024 1.00 91.56 88 ARG A O 1
ATOM 708 N N . CYS A 1 89 ? 7.564 -0.714 -6.113 1.00 89.50 89 CYS A N 1
ATOM 709 C CA . CYS A 1 89 ? 8.209 -0.340 -7.372 1.00 89.50 89 CYS A CA 1
ATOM 710 C C . CYS A 1 89 ? 8.335 -1.543 -8.316 1.00 89.50 89 CYS A C 1
ATOM 712 O O . CYS A 1 89 ? 8.031 -1.412 -9.499 1.00 89.50 89 CYS A O 1
ATOM 714 N N . TRP A 1 90 ? 8.723 -2.716 -7.805 1.00 91.19 90 TRP A N 1
ATOM 715 C CA . TRP A 1 90 ? 8.786 -3.933 -8.619 1.00 91.19 90 TRP A CA 1
ATOM 716 C C . TRP A 1 90 ? 7.409 -4.416 -9.085 1.00 91.19 90 TRP A C 1
ATOM 718 O O . TRP A 1 90 ? 7.261 -4.751 -10.258 1.00 91.19 90 TRP A O 1
ATOM 728 N N . GLU A 1 91 ? 6.396 -4.415 -8.210 1.00 89.62 91 GLU A N 1
ATOM 729 C CA . GLU A 1 91 ? 5.013 -4.739 -8.597 1.00 89.62 91 GLU A CA 1
ATOM 730 C C . GLU A 1 91 ? 4.516 -3.789 -9.705 1.00 89.62 91 GLU A C 1
ATOM 732 O O . GLU A 1 91 ? 4.033 -4.241 -10.743 1.00 89.62 91 GLU A O 1
ATOM 737 N N . ALA A 1 92 ? 4.716 -2.476 -9.536 1.00 86.94 92 ALA A N 1
ATOM 738 C CA . ALA A 1 92 ? 4.324 -1.472 -10.527 1.00 86.94 92 ALA A CA 1
ATOM 739 C C . ALA A 1 92 ? 5.064 -1.633 -11.865 1.00 86.94 92 ALA A C 1
ATOM 741 O O . ALA A 1 92 ? 4.496 -1.364 -12.925 1.00 86.94 92 ALA A O 1
ATOM 742 N N . LEU A 1 93 ? 6.324 -2.080 -11.837 1.00 87.31 93 LEU A N 1
ATOM 743 C CA . LEU A 1 93 ? 7.085 -2.360 -13.049 1.00 87.31 93 LEU A CA 1
ATOM 744 C C . LEU A 1 93 ? 6.473 -3.522 -13.839 1.00 87.31 93 LEU A C 1
ATOM 746 O O . LEU A 1 93 ? 6.329 -3.402 -15.055 1.00 87.31 93 LEU A O 1
ATOM 750 N N . GLY A 1 94 ? 6.051 -4.593 -13.161 1.00 83.56 94 GLY A N 1
ATOM 751 C CA . GLY A 1 94 ? 5.374 -5.727 -13.800 1.00 83.56 94 GLY A CA 1
ATOM 752 C C . GLY A 1 94 ? 4.051 -5.338 -14.473 1.00 83.56 94 GLY A C 1
ATOM 753 O O . GLY A 1 94 ? 3.694 -5.883 -15.513 1.00 83.56 94 GLY A O 1
ATOM 754 N N . GLU A 1 95 ? 3.350 -4.341 -13.931 1.00 81.88 95 GLU A N 1
ATOM 755 C CA . GLU A 1 95 ? 2.107 -3.808 -14.507 1.00 81.88 95 GLU A CA 1
ATOM 756 C C . GLU A 1 95 ? 2.351 -2.782 -15.637 1.00 81.88 95 GLU A C 1
ATOM 758 O O . GLU A 1 95 ? 1.461 -2.516 -16.448 1.00 81.88 95 GLU A O 1
ATOM 763 N N . SER A 1 96 ? 3.562 -2.217 -15.738 1.00 78.81 96 SER A N 1
ATOM 764 C CA . SER A 1 96 ? 3.868 -1.081 -16.624 1.00 78.81 96 SER A CA 1
ATOM 765 C C . SER A 1 96 ? 3.759 -1.385 -18.122 1.00 78.81 96 SER A C 1
ATOM 767 O O . SER A 1 96 ? 3.414 -0.492 -18.901 1.00 78.81 96 SER A O 1
ATOM 769 N N . ALA A 1 97 ? 3.979 -2.639 -18.529 1.00 73.19 97 ALA A N 1
ATOM 770 C CA . ALA A 1 97 ? 3.911 -3.062 -19.929 1.00 73.19 97 ALA A CA 1
ATOM 771 C C . ALA A 1 97 ? 2.516 -2.861 -20.556 1.00 73.19 97 ALA A C 1
ATOM 773 O O . ALA A 1 97 ? 2.407 -2.700 -21.769 1.00 73.19 97 ALA A O 1
ATOM 774 N N . GLY A 1 98 ? 1.455 -2.834 -19.739 1.00 77.00 98 GLY A N 1
ATOM 775 C CA . GLY A 1 98 ? 0.089 -2.551 -20.190 1.00 77.00 98 GLY A CA 1
ATOM 776 C C . GLY A 1 98 ? -0.309 -1.072 -20.139 1.00 77.00 98 GLY A C 1
ATOM 777 O O . GLY A 1 98 ? -1.389 -0.722 -20.609 1.00 77.00 98 GLY A O 1
ATOM 778 N N . LEU A 1 99 ? 0.529 -0.204 -19.561 1.00 80.31 99 LEU A N 1
ATOM 779 C CA . LEU A 1 99 ? 0.180 1.191 -19.258 1.00 80.31 99 LEU A CA 1
ATOM 780 C C . LEU A 1 99 ? 0.764 2.199 -20.252 1.00 80.31 99 LEU A C 1
ATOM 782 O O . LEU A 1 99 ? 0.212 3.289 -20.408 1.00 80.31 99 LEU A O 1
ATOM 786 N N . PHE A 1 100 ? 1.862 1.855 -20.929 1.00 83.50 100 PHE A N 1
ATOM 787 C CA . PHE A 1 100 ? 2.576 2.765 -21.825 1.00 83.50 100 PHE A CA 1
ATOM 788 C C . PHE A 1 100 ? 2.883 2.114 -23.178 1.00 83.50 100 PHE A C 1
ATOM 790 O O . PHE A 1 100 ? 3.132 0.910 -23.239 1.00 83.50 100 PHE A O 1
ATOM 797 N N . PRO A 1 101 ? 2.936 2.895 -24.276 1.00 89.56 101 PRO A N 1
ATOM 798 C CA . PRO A 1 101 ? 3.460 2.401 -25.544 1.00 89.56 101 PRO A CA 1
ATOM 799 C C . PRO A 1 101 ? 4.902 1.880 -25.385 1.00 89.56 101 PRO A C 1
ATOM 801 O O . PRO A 1 101 ? 5.700 2.550 -24.721 1.00 89.56 101 PRO A O 1
ATOM 804 N N . PRO A 1 102 ? 5.286 0.767 -26.043 1.00 88.75 102 PRO A N 1
ATOM 805 C CA . PRO A 1 102 ? 6.609 0.158 -25.872 1.00 88.75 102 PRO A CA 1
ATOM 806 C C . PRO A 1 102 ? 7.780 1.128 -26.064 1.00 88.75 102 PRO A C 1
ATOM 808 O O . PRO A 1 102 ? 8.684 1.162 -25.242 1.00 88.75 102 PRO A O 1
ATOM 811 N N . ALA A 1 103 ? 7.726 1.998 -27.078 1.00 90.19 103 ALA A N 1
ATOM 812 C CA . ALA A 1 103 ? 8.791 2.970 -27.343 1.00 90.19 103 ALA A CA 1
ATOM 813 C C . ALA A 1 103 ? 8.984 3.994 -26.207 1.00 90.19 103 ALA A C 1
ATOM 815 O O . ALA A 1 103 ? 10.107 4.412 -25.936 1.00 90.19 103 ALA A O 1
ATOM 816 N N . VAL A 1 104 ? 7.899 4.394 -25.533 1.00 88.56 104 VAL A N 1
ATOM 817 C CA . VAL A 1 104 ? 7.968 5.296 -24.371 1.00 88.56 104 VAL A CA 1
ATOM 818 C C . VAL A 1 104 ? 8.572 4.557 -23.182 1.00 88.56 104 VAL A C 1
ATOM 820 O O . VAL A 1 104 ? 9.432 5.100 -22.490 1.00 88.56 104 VAL A O 1
ATOM 823 N N . LEU A 1 105 ? 8.152 3.307 -22.973 1.00 86.19 105 LEU A N 1
ATOM 824 C CA . LEU A 1 105 ? 8.664 2.479 -21.891 1.00 86.19 105 LEU A CA 1
ATOM 825 C C . LEU A 1 105 ? 10.155 2.165 -22.078 1.00 86.19 105 LEU A C 1
ATOM 827 O O . LEU A 1 105 ? 10.909 2.276 -21.123 1.00 86.19 105 LEU A O 1
ATOM 831 N N . ASP A 1 106 ? 10.598 1.846 -23.295 1.00 88.94 106 ASP A N 1
ATOM 832 C CA . ASP A 1 106 ? 12.005 1.577 -23.621 1.00 88.94 106 ASP A CA 1
ATOM 833 C C . ASP A 1 106 ? 12.895 2.814 -23.473 1.00 88.94 106 ASP A C 1
ATOM 835 O O . ASP A 1 106 ? 14.043 2.695 -23.045 1.00 88.94 106 ASP A O 1
ATOM 839 N N . ALA A 1 107 ? 12.368 4.000 -23.790 1.00 87.69 107 ALA A N 1
ATOM 840 C CA . ALA A 1 107 ? 13.087 5.255 -23.603 1.00 87.69 107 ALA A CA 1
ATOM 841 C C . ALA A 1 107 ? 13.261 5.614 -22.118 1.00 87.69 107 ALA A C 1
ATOM 843 O O . ALA A 1 107 ? 14.303 6.144 -21.737 1.00 87.69 107 ALA A O 1
ATOM 844 N N . ALA A 1 108 ? 12.252 5.340 -21.284 1.00 84.00 108 ALA A N 1
ATOM 845 C CA . ALA A 1 108 ? 12.290 5.644 -19.854 1.00 84.00 108 ALA A CA 1
ATOM 846 C C . ALA A 1 108 ? 13.033 4.574 -19.034 1.00 84.00 108 ALA A C 1
ATOM 848 O O . ALA A 1 108 ? 13.822 4.898 -18.151 1.00 84.00 108 ALA A O 1
ATOM 849 N N . LEU A 1 109 ? 12.775 3.299 -19.323 1.00 85.56 109 LEU A N 1
ATOM 850 C CA . LEU A 1 109 ? 13.295 2.131 -18.616 1.00 85.56 109 LEU A CA 1
ATOM 851 C C . LEU A 1 109 ? 13.659 1.055 -19.649 1.00 85.56 109 LEU A C 1
ATOM 853 O O . LEU A 1 109 ? 12.802 0.237 -19.988 1.00 85.56 109 LEU A O 1
ATOM 857 N N . PRO A 1 110 ? 14.903 1.030 -20.159 1.00 89.31 110 PRO A N 1
ATOM 858 C CA . PRO A 1 110 ? 15.317 0.093 -21.202 1.00 89.31 110 PRO A CA 1
ATOM 859 C C . PRO A 1 110 ? 15.046 -1.379 -20.841 1.00 89.31 110 PRO A C 1
ATOM 861 O O . PRO A 1 110 ? 15.142 -1.730 -19.662 1.00 89.31 110 PRO A O 1
ATOM 864 N N . PRO A 1 111 ? 14.795 -2.270 -21.824 1.00 89.25 111 PRO A N 1
ATOM 865 C CA . PRO A 1 111 ? 14.461 -3.678 -21.574 1.00 89.25 111 PRO A CA 1
ATOM 866 C C . PRO A 1 111 ? 15.400 -4.388 -20.591 1.00 89.25 111 PRO A C 1
ATOM 868 O O . PRO A 1 111 ? 14.933 -4.972 -19.621 1.00 89.25 111 PRO A O 1
ATOM 871 N N . ALA A 1 112 ? 16.718 -4.230 -20.754 1.00 90.06 112 ALA A N 1
ATOM 872 C CA . ALA A 1 112 ? 17.712 -4.844 -19.870 1.00 90.06 112 ALA A CA 1
ATOM 873 C C . ALA A 1 112 ? 17.591 -4.393 -18.399 1.00 90.06 112 ALA A C 1
ATOM 875 O O . ALA A 1 112 ? 17.861 -5.168 -17.484 1.00 90.06 112 ALA A O 1
ATOM 876 N N . VAL A 1 113 ? 17.174 -3.145 -18.154 1.00 89.06 113 VAL A N 1
ATOM 877 C CA . VAL A 1 113 ? 16.930 -2.630 -16.796 1.00 89.06 113 VAL A CA 1
ATOM 878 C C . VAL A 1 113 ? 15.674 -3.267 -16.205 1.00 89.06 113 VAL A C 1
ATOM 880 O O . VAL A 1 113 ? 15.666 -3.616 -15.024 1.00 89.06 113 VAL A O 1
ATOM 883 N N . ARG A 1 114 ? 14.630 -3.456 -17.022 1.00 89.50 114 ARG A N 1
ATOM 884 C CA . ARG A 1 114 ? 13.386 -4.107 -16.592 1.00 89.50 114 ARG A CA 1
ATOM 885 C C . ARG A 1 114 ? 13.617 -5.581 -16.263 1.00 89.50 114 ARG A C 1
ATOM 887 O O . ARG A 1 114 ? 13.278 -6.007 -15.166 1.00 89.50 114 ARG A O 1
ATOM 894 N N . GLU A 1 115 ? 14.304 -6.307 -17.141 1.00 90.56 115 GLU A N 1
ATOM 895 C CA . GLU A 1 115 ? 14.683 -7.712 -16.934 1.00 90.56 115 GLU A CA 1
ATOM 896 C C . GLU A 1 115 ? 15.539 -7.896 -15.669 1.00 90.56 115 GLU A C 1
ATOM 898 O O . GLU A 1 115 ? 15.306 -8.804 -14.869 1.00 90.56 115 GLU A O 1
ATOM 903 N N . ALA A 1 116 ? 16.511 -7.005 -15.434 1.00 90.88 116 ALA A N 1
ATOM 904 C CA . ALA A 1 116 ? 17.329 -7.045 -14.225 1.00 90.88 116 ALA A CA 1
ATOM 905 C C . ALA A 1 116 ? 16.500 -6.819 -12.947 1.00 90.88 116 ALA A C 1
ATOM 907 O O . ALA A 1 116 ? 16.737 -7.484 -11.933 1.00 90.88 116 ALA A O 1
ATOM 908 N N . ALA A 1 117 ? 15.528 -5.905 -12.991 1.00 90.88 117 ALA A N 1
ATOM 909 C CA . ALA A 1 117 ? 14.628 -5.633 -11.875 1.00 90.88 117 ALA A CA 1
ATOM 910 C C . ALA A 1 117 ? 13.671 -6.798 -11.603 1.00 90.88 117 ALA A C 1
ATOM 912 O O . ALA A 1 117 ? 13.494 -7.172 -10.446 1.00 90.88 117 ALA A O 1
ATOM 913 N N . GLU A 1 118 ? 13.109 -7.410 -12.646 1.00 91.44 118 GLU A N 1
ATOM 914 C CA . GLU A 1 118 ? 12.277 -8.612 -12.538 1.00 91.44 118 GLU A CA 1
ATOM 915 C C . GLU A 1 118 ? 13.058 -9.777 -11.918 1.00 91.44 118 GLU A C 1
ATOM 917 O O . GLU A 1 118 ? 12.577 -10.425 -10.988 1.00 91.44 118 GLU A O 1
ATOM 922 N N . ALA A 1 119 ? 14.304 -9.997 -12.349 1.00 92.94 119 ALA A N 1
ATOM 923 C CA . ALA A 1 119 ? 15.177 -11.013 -11.763 1.00 92.94 119 ALA A CA 1
ATOM 924 C C . ALA A 1 119 ? 15.529 -10.713 -10.294 1.00 92.94 119 ALA A C 1
ATOM 926 O O . ALA A 1 119 ? 15.683 -11.622 -9.473 1.00 92.94 119 ALA A O 1
ATOM 927 N N . GLU A 1 120 ? 15.690 -9.442 -9.923 1.00 92.38 120 GLU A N 1
ATOM 928 C CA . GLU A 1 120 ? 15.895 -9.062 -8.527 1.00 92.38 120 GLU A CA 1
ATOM 929 C C . GLU A 1 120 ? 14.645 -9.279 -7.672 1.00 92.38 120 GLU A C 1
ATOM 931 O O . GLU A 1 120 ? 14.756 -9.839 -6.578 1.00 92.38 120 GLU A O 1
ATOM 936 N N . HIS A 1 121 ? 13.475 -8.914 -8.193 1.00 92.69 121 HIS A N 1
ATOM 937 C CA . HIS A 1 121 ? 12.192 -9.148 -7.548 1.00 92.69 121 HIS A CA 1
ATOM 938 C C . HIS A 1 121 ? 11.941 -10.645 -7.326 1.00 92.69 121 HIS A C 1
ATOM 940 O O . HIS A 1 121 ? 11.633 -11.050 -6.206 1.00 92.69 121 HIS A O 1
ATOM 946 N N . ALA A 1 122 ? 12.175 -11.486 -8.338 1.00 93.38 122 ALA A N 1
ATOM 947 C CA . ALA A 1 122 ? 12.046 -12.938 -8.218 1.00 93.38 122 ALA A CA 1
ATOM 948 C C . ALA A 1 122 ? 12.942 -13.502 -7.100 1.00 93.38 122 ALA A C 1
ATOM 950 O O . ALA A 1 122 ? 12.461 -14.188 -6.199 1.00 93.38 122 ALA A O 1
ATOM 951 N N . ARG A 1 123 ? 14.226 -13.116 -7.072 1.00 94.50 123 ARG A N 1
ATOM 952 C CA . ARG A 1 123 ? 15.153 -13.521 -5.999 1.00 94.50 123 ARG A CA 1
ATOM 953 C C . ARG A 1 123 ? 14.745 -12.993 -4.623 1.00 94.50 123 ARG A C 1
ATOM 955 O O . ARG A 1 123 ? 15.124 -13.584 -3.612 1.00 94.50 123 ARG A O 1
ATOM 962 N N . HIS A 1 124 ? 14.062 -11.851 -4.554 1.00 91.75 124 HIS A N 1
ATOM 963 C CA . HIS A 1 124 ? 13.516 -11.336 -3.302 1.00 91.75 124 HIS A CA 1
ATOM 964 C C . HIS A 1 124 ? 12.366 -12.221 -2.811 1.00 91.75 124 HIS A C 1
ATOM 966 O O . HIS A 1 124 ? 12.403 -12.636 -1.657 1.00 91.75 124 HIS A O 1
ATOM 972 N N . LEU A 1 125 ? 11.415 -12.578 -3.678 1.00 92.62 125 LEU A N 1
ATOM 973 C CA . LEU A 1 125 ? 10.295 -13.461 -3.330 1.00 92.62 125 LEU A CA 1
ATOM 974 C C . LEU A 1 125 ? 10.755 -14.869 -2.925 1.00 92.62 125 LEU A C 1
ATOM 976 O O . LEU A 1 125 ? 10.206 -15.442 -1.993 1.00 92.62 125 LEU A O 1
ATOM 980 N N . GLU A 1 126 ? 11.810 -15.404 -3.546 1.00 94.62 126 GLU A N 1
ATOM 981 C CA . GLU A 1 126 ? 12.421 -16.677 -3.123 1.00 94.62 126 GLU A CA 1
ATOM 982 C C . GLU A 1 126 ? 12.937 -16.632 -1.675 1.00 94.62 126 GLU A C 1
ATOM 984 O O . GLU A 1 126 ? 12.830 -17.609 -0.935 1.00 94.62 126 GLU A O 1
ATOM 989 N N . ARG A 1 127 ? 13.503 -15.492 -1.261 1.00 92.19 127 ARG A N 1
ATOM 990 C CA . ARG A 1 127 ? 14.026 -15.279 0.099 1.00 92.19 127 ARG A CA 1
ATOM 991 C C . ARG A 1 127 ? 12.944 -14.871 1.098 1.00 92.19 127 ARG A C 1
ATOM 993 O O . ARG A 1 127 ? 13.104 -15.101 2.294 1.00 92.19 127 ARG A O 1
ATOM 1000 N N . HIS A 1 128 ? 11.871 -14.260 0.610 1.00 89.62 128 HIS A N 1
ATOM 1001 C CA . HIS A 1 128 ? 10.782 -13.698 1.397 1.00 89.62 128 HIS A CA 1
ATOM 1002 C C . HIS A 1 128 ? 9.440 -14.132 0.787 1.00 89.62 128 HIS A C 1
ATOM 1004 O O . HIS A 1 128 ? 8.749 -13.310 0.186 1.00 89.62 128 HIS A O 1
ATOM 1010 N N . PRO A 1 129 ? 9.055 -15.414 0.928 1.00 87.44 129 PRO A N 1
ATOM 1011 C CA . PRO A 1 129 ? 7.859 -15.953 0.273 1.00 87.44 129 PRO A CA 1
ATOM 1012 C C . PRO A 1 129 ? 6.561 -15.277 0.734 1.00 87.44 129 PRO A C 1
ATOM 1014 O O . PRO A 1 129 ? 5.591 -15.232 -0.015 1.00 87.44 129 PRO A O 1
ATOM 1017 N N . ASP A 1 130 ? 6.557 -14.707 1.940 1.00 85.62 130 ASP A N 1
ATOM 1018 C CA . ASP A 1 130 ? 5.416 -13.983 2.508 1.00 85.62 130 ASP A CA 1
ATOM 1019 C C . ASP A 1 130 ? 5.447 -12.467 2.223 1.00 85.62 130 ASP A C 1
ATOM 1021 O O . ASP A 1 130 ? 4.626 -11.719 2.770 1.00 85.62 130 ASP A O 1
ATOM 1025 N N . ALA A 1 131 ? 6.399 -11.990 1.407 1.00 87.00 131 ALA A N 1
ATOM 1026 C CA . ALA A 1 131 ? 6.504 -10.581 1.048 1.00 87.00 131 ALA A CA 1
ATOM 1027 C C . ALA A 1 131 ? 5.233 -10.119 0.329 1.00 87.00 131 ALA A C 1
ATOM 1029 O O . ALA A 1 131 ? 4.806 -10.678 -0.680 1.00 87.00 131 ALA A O 1
ATOM 1030 N N . ARG A 1 132 ? 4.627 -9.064 0.867 1.00 89.62 132 ARG A N 1
ATOM 1031 C CA . ARG A 1 132 ? 3.417 -8.440 0.337 1.00 89.62 132 ARG A CA 1
ATOM 1032 C C . ARG A 1 132 ? 3.523 -6.938 0.506 1.00 89.62 132 ARG A C 1
ATOM 1034 O O . ARG A 1 132 ? 4.151 -6.472 1.448 1.00 89.62 132 ARG A O 1
ATOM 1041 N N . ALA A 1 133 ? 2.895 -6.177 -0.373 1.00 91.94 133 ALA A N 1
ATOM 1042 C CA . ALA A 1 133 ? 2.747 -4.746 -0.166 1.00 91.94 133 ALA A CA 1
ATOM 1043 C C . ALA A 1 133 ? 1.443 -4.448 0.588 1.00 91.94 133 ALA A C 1
ATOM 1045 O O . ALA A 1 133 ? 0.375 -4.967 0.259 1.00 91.94 133 ALA A O 1
ATOM 1046 N N . TRP A 1 134 ? 1.525 -3.567 1.585 1.00 93.88 134 TRP A N 1
ATOM 1047 C CA . TRP A 1 134 ? 0.369 -3.117 2.376 1.00 93.88 134 TRP A CA 1
ATOM 1048 C C . TRP A 1 134 ? -0.369 -1.940 1.736 1.00 93.88 134 TRP A C 1
ATOM 1050 O O . TRP A 1 134 ? -1.441 -1.541 2.197 1.00 93.88 134 TRP A O 1
ATOM 1060 N N . ILE A 1 135 ? 0.207 -1.370 0.676 1.00 93.75 135 ILE A N 1
ATOM 1061 C CA . ILE A 1 135 ? -0.289 -0.167 0.023 1.00 93.75 135 ILE A CA 1
ATOM 1062 C C . ILE A 1 135 ? -0.481 -0.443 -1.464 1.00 93.75 135 ILE A C 1
ATOM 1064 O O . ILE A 1 135 ? 0.473 -0.724 -2.193 1.00 93.75 135 ILE A O 1
ATOM 1068 N N . ARG A 1 136 ? -1.716 -0.277 -1.934 1.00 92.25 136 ARG A N 1
ATOM 1069 C CA . ARG A 1 136 ? -2.035 -0.151 -3.359 1.00 92.25 136 ARG A CA 1
ATOM 1070 C C . ARG A 1 136 ? -2.242 1.323 -3.688 1.00 92.25 136 ARG A C 1
ATOM 1072 O O . ARG A 1 136 ? -2.809 2.071 -2.892 1.00 92.25 136 ARG A O 1
ATOM 1079 N N . GLN A 1 137 ? -1.754 1.742 -4.850 1.00 88.81 137 GLN A N 1
ATOM 1080 C CA . GLN A 1 137 ? -1.871 3.113 -5.336 1.00 88.81 137 GLN A CA 1
ATOM 1081 C C . GLN A 1 137 ? -2.490 3.112 -6.727 1.00 88.81 137 GLN A C 1
ATOM 1083 O O . GLN A 1 137 ? -2.118 2.290 -7.557 1.00 88.81 137 GLN A O 1
ATOM 1088 N N . ALA A 1 138 ? -3.351 4.086 -6.999 1.00 87.19 138 ALA A N 1
ATOM 1089 C CA . ALA A 1 138 ? -3.786 4.401 -8.350 1.00 87.19 138 ALA A CA 1
ATOM 1090 C C . ALA A 1 138 ? -3.714 5.911 -8.585 1.00 87.19 138 ALA A C 1
ATOM 1092 O O . ALA A 1 138 ? -4.038 6.703 -7.702 1.00 87.19 138 ALA A O 1
ATOM 1093 N N . ALA A 1 139 ? -3.270 6.315 -9.772 1.00 84.00 139 ALA A N 1
ATOM 1094 C CA . ALA A 1 139 ? -3.283 7.714 -10.179 1.00 84.00 139 ALA A CA 1
ATOM 1095 C C . ALA A 1 139 ? -4.615 8.058 -10.862 1.00 84.00 139 ALA A C 1
ATOM 1097 O O . ALA A 1 139 ? -5.231 7.205 -11.503 1.00 84.00 139 ALA A O 1
ATOM 1098 N N . TRP A 1 140 ? -5.038 9.318 -10.745 1.00 81.06 140 TRP A N 1
ATOM 1099 C CA . TRP A 1 140 ? -6.171 9.938 -11.452 1.00 81.06 140 TRP A CA 1
ATOM 1100 C C . TRP A 1 140 ? -7.571 9.414 -11.109 1.00 81.06 140 TRP A C 1
ATOM 1102 O O . TRP A 1 140 ? -8.557 10.087 -11.398 1.00 81.06 140 TRP A O 1
ATOM 1112 N N . SER A 1 141 ? -7.684 8.241 -10.492 1.00 85.94 141 SER A N 1
ATOM 1113 C CA . SER A 1 141 ? -8.958 7.621 -10.133 1.00 85.94 141 SER A CA 1
ATOM 1114 C C . SER A 1 141 ? -8.824 6.727 -8.900 1.00 85.94 141 SER A C 1
ATOM 1116 O O . SER A 1 141 ? -7.719 6.378 -8.477 1.00 85.94 141 SER A O 1
ATOM 1118 N N . VAL A 1 142 ? -9.967 6.370 -8.311 1.00 90.62 142 VAL A N 1
ATOM 1119 C CA . VAL A 1 142 ? -10.071 5.326 -7.286 1.00 90.62 142 VAL A CA 1
ATOM 1120 C C . VAL A 1 142 ? -10.615 4.067 -7.969 1.00 90.62 142 VAL A C 1
ATOM 1122 O O . VAL A 1 142 ? -11.733 4.121 -8.488 1.00 90.62 142 VAL A O 1
ATOM 1125 N N . PRO A 1 143 ? -9.872 2.946 -7.999 1.00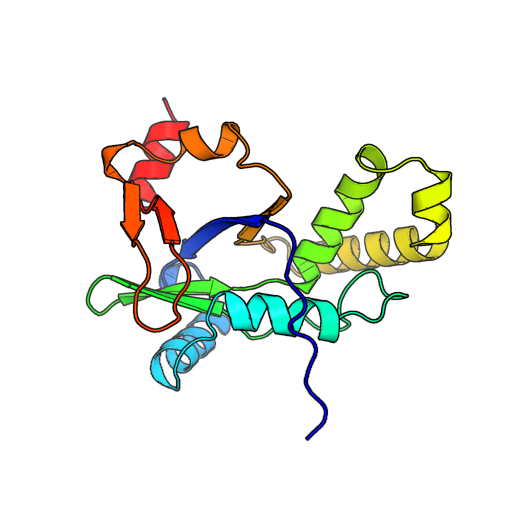 92.31 143 PRO A N 1
ATOM 1126 C CA . PRO A 1 143 ? -10.358 1.707 -8.592 1.00 92.31 143 PRO A CA 1
ATOM 1127 C C . PRO A 1 143 ? -11.683 1.260 -7.967 1.00 92.31 143 PRO A C 1
ATOM 1129 O O . PRO A 1 143 ? -11.796 1.143 -6.747 1.00 92.31 143 PRO A O 1
ATOM 1132 N N . LEU A 1 144 ? -12.685 0.965 -8.804 1.00 92.00 144 LEU A N 1
ATOM 1133 C CA . LEU A 1 144 ? -14.014 0.545 -8.336 1.00 92.00 144 LEU A CA 1
ATOM 1134 C C . LEU A 1 144 ? -13.955 -0.722 -7.474 1.00 92.00 144 LEU A C 1
ATOM 1136 O O . LEU A 1 144 ? -14.709 -0.859 -6.513 1.00 92.00 144 LEU A O 1
ATOM 1140 N N . SER A 1 145 ? -13.009 -1.612 -7.777 1.00 93.25 145 SER A N 1
ATOM 1141 C CA . SER A 1 145 ? -12.757 -2.828 -7.007 1.00 93.25 145 SER A CA 1
ATOM 1142 C C . SER A 1 145 ? -12.346 -2.558 -5.561 1.00 93.25 145 SER A C 1
ATOM 1144 O O . SER A 1 145 ? -12.456 -3.461 -4.747 1.00 93.25 145 SER A O 1
ATOM 1146 N N . TRP A 1 146 ? -11.901 -1.353 -5.197 1.00 95.12 146 TRP A N 1
ATOM 1147 C CA . TRP A 1 146 ? -11.580 -1.030 -3.803 1.00 95.12 146 TRP A CA 1
ATOM 1148 C C . TRP A 1 146 ? -12.832 -0.747 -2.972 1.00 95.12 146 TRP A C 1
ATOM 1150 O O . TRP A 1 146 ? -12.842 -1.022 -1.773 1.00 95.12 146 TRP A O 1
ATOM 1160 N N . PHE A 1 147 ? -13.912 -0.265 -3.595 1.00 94.25 147 PHE A N 1
ATOM 1161 C CA . PHE A 1 147 ? -15.157 0.037 -2.887 1.00 94.25 147 PHE A CA 1
ATOM 1162 C C . PHE A 1 147 ? -15.881 -1.213 -2.385 1.00 94.25 147 PHE A C 1
ATOM 1164 O O . PHE A 1 147 ? -16.698 -1.106 -1.484 1.00 94.25 147 PHE A O 1
ATOM 1171 N N . VAL A 1 148 ? -15.537 -2.413 -2.865 1.00 95.50 148 VAL A N 1
ATOM 1172 C CA . VAL A 1 148 ? -16.075 -3.668 -2.303 1.00 95.50 148 VAL A CA 1
ATOM 1173 C C . VAL A 1 148 ? -15.652 -3.884 -0.841 1.00 95.50 148 VAL A C 1
ATOM 1175 O O . VAL A 1 148 ? -16.281 -4.648 -0.113 1.00 95.50 148 VAL A O 1
ATOM 1178 N N . LEU A 1 149 ? -14.575 -3.221 -0.399 1.00 95.81 149 LEU A N 1
ATOM 1179 C CA . LEU A 1 149 ? -14.035 -3.341 0.954 1.00 95.81 149 LEU A CA 1
ATOM 1180 C C . LEU A 1 149 ? -14.757 -2.434 1.956 1.00 95.81 149 LEU A C 1
ATOM 1182 O O . LEU A 1 149 ? -14.733 -2.726 3.151 1.00 95.81 149 LEU A O 1
ATOM 1186 N N . VAL A 1 150 ? -15.396 -1.355 1.497 1.00 96.44 150 VAL A N 1
ATOM 1187 C CA . VAL A 1 150 ? -15.907 -0.246 2.323 1.00 96.44 150 VAL A CA 1
ATOM 1188 C C . VAL A 1 150 ? -17.382 0.045 2.036 1.00 96.44 150 VAL A C 1
ATOM 1190 O O . VAL A 1 150 ? -17.892 -0.283 0.973 1.00 96.44 150 VAL A O 1
ATOM 1193 N N . GLY A 1 151 ? -18.086 0.631 3.000 1.00 94.31 151 GLY A N 1
ATOM 1194 C CA . GLY A 1 151 ? -19.447 1.144 2.837 1.00 94.31 151 GLY A CA 1
ATOM 1195 C C . GLY A 1 151 ? -19.503 2.662 3.016 1.00 94.31 151 GLY A C 1
ATOM 1196 O O . GLY A 1 151 ? -18.509 3.286 3.390 1.00 94.31 151 GLY A O 1
ATOM 1197 N N . ASP A 1 152 ? -20.663 3.268 2.757 1.00 94.56 152 ASP A N 1
ATOM 1198 C CA . ASP A 1 152 ? -20.861 4.714 2.957 1.00 94.56 152 ASP A CA 1
ATOM 1199 C C . ASP A 1 152 ? -20.702 5.106 4.436 1.00 94.56 152 ASP A C 1
ATOM 1201 O O . ASP A 1 152 ? -20.224 6.194 4.745 1.00 94.56 152 ASP A O 1
ATOM 1205 N N . GLU A 1 153 ? -21.016 4.182 5.350 1.00 95.06 153 GLU A N 1
ATOM 1206 C CA . GLU A 1 153 ? -20.834 4.331 6.794 1.00 95.06 153 GLU A CA 1
ATOM 1207 C C . GLU A 1 153 ? -19.366 4.445 7.227 1.00 95.06 153 GLU A C 1
ATOM 1209 O O . GLU A 1 153 ? -19.090 4.957 8.308 1.00 95.06 153 GLU A O 1
ATOM 1214 N N . ASP A 1 154 ? -18.427 3.987 6.394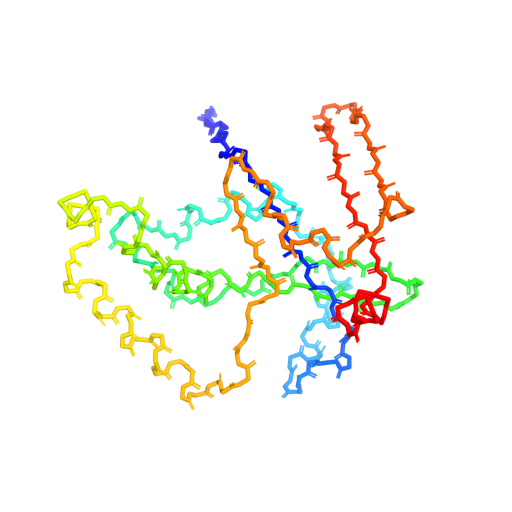 1.00 95.81 154 ASP A N 1
ATOM 1215 C CA . ASP A 1 154 ? -16.989 4.067 6.668 1.00 95.81 154 ASP A CA 1
ATOM 1216 C C . ASP A 1 154 ? -16.384 5.407 6.193 1.00 95.81 154 ASP A C 1
ATOM 1218 O O . ASP A 1 154 ? -15.177 5.618 6.339 1.00 95.81 154 ASP A O 1
ATOM 1222 N N . ARG A 1 155 ? -17.180 6.290 5.566 1.00 95.50 155 ARG A N 1
ATOM 1223 C CA . ARG A 1 155 ? -16.713 7.538 4.944 1.00 95.50 155 ARG A CA 1
ATOM 1224 C C . ARG A 1 155 ? -16.433 8.621 5.983 1.00 95.50 155 ARG A C 1
ATOM 1226 O O . ARG A 1 155 ? -17.331 9.092 6.675 1.00 95.50 155 ARG A O 1
ATOM 1233 N N . GLU A 1 156 ? -15.209 9.129 5.970 1.00 93.56 156 GLU A N 1
ATOM 1234 C CA . GLU A 1 156 ? -14.779 10.298 6.729 1.00 93.56 156 GLU A CA 1
ATOM 1235 C C . GLU A 1 156 ? -14.338 11.396 5.749 1.00 93.56 156 GLU A C 1
ATOM 1237 O O . GLU A 1 156 ? -13.492 11.167 4.879 1.00 93.56 156 GLU A O 1
ATOM 1242 N N . TYR A 1 157 ? -14.904 12.595 5.891 1.00 92.12 157 TYR A N 1
ATOM 1243 C CA . TYR A 1 157 ? -14.506 13.768 5.117 1.00 92.12 157 TYR A CA 1
ATOM 1244 C C . TYR A 1 157 ? -14.084 14.894 6.052 1.00 92.12 157 TYR A C 1
ATOM 1246 O O . TYR A 1 157 ? -14.873 15.355 6.877 1.00 92.12 157 TYR A O 1
ATOM 1254 N N . ASP A 1 158 ? -12.850 15.341 5.875 1.00 88.25 158 ASP A N 1
ATOM 1255 C CA . ASP A 1 158 ? -12.293 16.526 6.496 1.00 88.25 158 ASP A CA 1
ATOM 1256 C C . ASP A 1 158 ? -12.150 17.617 5.431 1.00 88.25 158 ASP A C 1
ATOM 1258 O O . ASP A 1 158 ? -11.613 17.391 4.342 1.00 88.25 158 ASP A O 1
ATOM 1262 N N . ARG A 1 159 ? -12.651 18.815 5.735 1.00 86.69 159 ARG A N 1
ATOM 1263 C CA . ARG A 1 159 ? -12.557 19.966 4.829 1.00 86.69 159 ARG A CA 1
ATOM 1264 C C . ARG A 1 159 ? -11.143 20.545 4.771 1.00 86.69 159 ARG A C 1
ATOM 1266 O O . ARG A 1 159 ? -10.879 21.325 3.858 1.00 86.69 159 ARG A O 1
ATOM 1273 N N . GLY A 1 160 ? -10.264 20.145 5.688 1.00 83.94 160 GLY A N 1
ATOM 1274 C CA . GLY A 1 160 ? -8.975 20.785 5.900 1.00 83.94 160 GLY A CA 1
ATOM 1275 C C . GLY A 1 160 ? -9.146 22.130 6.612 1.00 83.94 160 GLY A C 1
ATOM 1276 O O . GLY A 1 160 ? -10.155 22.824 6.448 1.00 83.94 160 GLY A O 1
ATOM 1277 N N . ALA A 1 161 ? -8.162 22.495 7.426 1.00 82.19 161 ALA A N 1
ATOM 1278 C CA . ALA A 1 161 ? -8.074 23.782 8.110 1.00 82.19 161 ALA A CA 1
ATOM 1279 C C . ALA A 1 161 ? -6.597 24.169 8.279 1.00 82.19 161 ALA A C 1
ATOM 1281 O O . ALA A 1 161 ? -5.725 23.310 8.216 1.00 82.19 161 ALA A O 1
ATOM 1282 N N . ASP A 1 162 ? -6.317 25.461 8.462 1.00 79.31 162 ASP A N 1
ATOM 1283 C CA . ASP A 1 162 ? -4.981 25.971 8.815 1.00 79.31 162 ASP A CA 1
ATOM 1284 C C . ASP A 1 162 ? -3.828 25.514 7.898 1.00 79.31 162 ASP A C 1
ATOM 1286 O O . ASP A 1 162 ? -2.704 25.291 8.336 1.00 79.31 162 ASP A O 1
ATOM 1290 N N . GLY A 1 163 ? -4.094 25.423 6.591 1.00 72.69 163 GLY A N 1
ATOM 1291 C CA . GLY A 1 163 ? -3.099 25.028 5.587 1.00 72.69 163 GLY A CA 1
ATOM 1292 C C . GLY A 1 163 ? -3.064 23.530 5.281 1.00 72.69 163 GLY A C 1
ATOM 1293 O O . GLY A 1 163 ? -2.434 23.148 4.296 1.00 72.69 163 GLY A O 1
ATOM 1294 N N . GLU A 1 164 ? -3.799 22.708 6.034 1.00 75.75 164 GLU A N 1
ATOM 1295 C CA . GLU A 1 164 ? -3.983 21.292 5.722 1.00 75.75 164 GLU A CA 1
ATOM 1296 C C . GLU A 1 164 ? -4.960 21.110 4.548 1.00 75.75 164 GLU A C 1
ATOM 1298 O O . GLU A 1 164 ? -6.025 21.744 4.511 1.00 75.75 164 GLU A O 1
ATOM 1303 N N . PRO A 1 165 ? -4.635 20.251 3.567 1.00 79.00 165 PRO A N 1
ATOM 1304 C CA . PRO A 1 165 ? -5.524 19.983 2.448 1.00 79.00 165 PRO A CA 1
ATOM 1305 C C . PRO A 1 165 ? -6.774 19.205 2.901 1.00 79.00 165 PRO A C 1
ATOM 1307 O O . PRO A 1 165 ? -6.714 18.421 3.850 1.00 79.00 165 PRO A O 1
ATOM 1310 N N . PRO A 1 166 ? -7.910 19.349 2.193 1.00 85.00 166 PRO A N 1
ATOM 1311 C CA . PRO A 1 166 ? -9.078 18.510 2.436 1.00 85.00 166 PRO A CA 1
ATOM 1312 C C . PRO A 1 166 ? -8.732 17.027 2.264 1.00 85.00 166 PRO A C 1
ATOM 1314 O O . PRO A 1 166 ? -8.012 16.643 1.338 1.00 85.00 166 PRO A O 1
ATOM 1317 N N . LEU A 1 167 ? -9.312 16.183 3.115 1.00 85.75 167 LEU A N 1
ATOM 1318 C CA . LEU A 1 167 ? -9.085 14.743 3.130 1.00 85.75 167 LEU A CA 1
ATOM 1319 C C . LEU A 1 167 ? -10.414 13.999 3.021 1.00 85.75 167 LEU A C 1
ATOM 1321 O O . LEU A 1 167 ? -11.322 14.189 3.822 1.00 85.75 167 LEU A O 1
ATOM 1325 N N . LEU A 1 168 ? -10.505 13.081 2.063 1.00 89.94 168 LEU A N 1
ATOM 1326 C CA . LEU A 1 168 ? -11.564 12.078 2.008 1.00 89.94 168 LEU A CA 1
ATOM 1327 C C . LEU A 1 168 ? -10.935 10.705 2.218 1.00 89.94 168 LEU A C 1
ATOM 1329 O O . LEU A 1 168 ? -10.044 10.312 1.464 1.00 89.94 168 LEU A O 1
ATOM 1333 N N . ARG A 1 169 ? -11.407 9.962 3.218 1.00 92.31 169 ARG A N 1
ATOM 1334 C CA . ARG A 1 169 ? -10.976 8.583 3.464 1.00 92.31 169 ARG A CA 1
ATOM 1335 C C . ARG A 1 169 ? -12.160 7.688 3.792 1.00 92.31 169 ARG A C 1
ATOM 1337 O O . ARG A 1 169 ? -13.180 8.146 4.289 1.00 92.31 169 ARG A O 1
ATOM 1344 N N . TYR A 1 170 ? -11.989 6.400 3.528 1.00 95.62 170 TYR A N 1
ATOM 1345 C CA . TYR A 1 170 ? -12.873 5.358 4.033 1.00 95.62 170 TYR A CA 1
ATOM 1346 C C . TYR A 1 170 ? -12.068 4.497 4.997 1.00 95.62 170 TYR A C 1
ATOM 1348 O O . TYR A 1 170 ? -10.969 4.057 4.649 1.00 95.62 170 TYR A O 1
ATOM 1356 N N . ARG A 1 171 ? -12.586 4.270 6.204 1.00 94.75 171 ARG A N 1
ATOM 1357 C CA . ARG A 1 171 ? -11.890 3.496 7.234 1.00 94.75 171 ARG A CA 1
ATOM 1358 C C . ARG A 1 171 ? -12.813 2.445 7.821 1.00 94.75 171 ARG A C 1
ATOM 1360 O O . ARG A 1 171 ? -13.834 2.766 8.407 1.00 94.75 171 ARG A O 1
ATOM 1367 N N . THR A 1 172 ? -12.405 1.185 7.706 1.00 95.69 172 THR A N 1
ATOM 1368 C CA . THR A 1 172 ? -13.185 0.046 8.189 1.00 95.69 172 THR A CA 1
ATOM 1369 C C . THR A 1 172 ? -12.273 -1.006 8.831 1.00 95.69 172 THR A C 1
ATOM 1371 O O . THR A 1 172 ? -11.128 -1.165 8.392 1.00 95.69 172 THR A O 1
ATOM 1374 N N . PRO A 1 173 ? -12.728 -1.753 9.854 1.00 95.12 173 PRO A N 1
ATOM 1375 C CA . PRO A 1 173 ? -11.960 -2.863 10.407 1.00 95.12 173 PRO A CA 1
ATOM 1376 C C . PRO A 1 173 ? -11.702 -3.969 9.373 1.00 95.12 173 PRO A C 1
ATOM 1378 O O . PRO A 1 173 ? -12.597 -4.357 8.620 1.00 95.12 173 PRO A O 1
ATOM 1381 N N . MET A 1 174 ? -10.513 -4.581 9.413 1.00 93.88 174 MET A N 1
ATOM 1382 C CA . MET A 1 174 ? -10.116 -5.657 8.486 1.00 93.88 174 MET A CA 1
ATOM 1383 C C . MET A 1 174 ? -11.131 -6.810 8.432 1.00 93.88 174 MET A C 1
ATOM 1385 O O . MET A 1 174 ? -11.439 -7.348 7.370 1.00 93.88 174 MET A O 1
ATOM 1389 N N . ALA A 1 175 ? -11.687 -7.183 9.589 1.00 93.69 175 ALA A N 1
ATOM 1390 C CA . ALA A 1 175 ? -12.690 -8.239 9.686 1.00 93.69 175 ALA A CA 1
ATOM 1391 C C . ALA A 1 175 ? -13.984 -7.893 8.926 1.00 93.69 175 ALA A C 1
ATOM 1393 O O 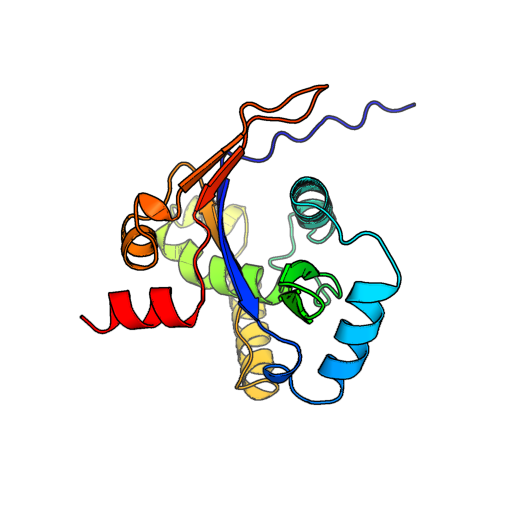. ALA A 1 175 ? -14.622 -8.781 8.368 1.00 93.69 175 ALA A O 1
ATOM 1394 N N . GLN A 1 176 ? -14.370 -6.616 8.889 1.00 95.88 176 GLN A N 1
ATOM 1395 C CA . GLN A 1 176 ? -15.548 -6.149 8.162 1.00 95.88 176 GLN A CA 1
ATOM 1396 C C . GLN A 1 176 ? -15.298 -6.123 6.656 1.00 95.88 176 GLN A C 1
ATOM 1398 O O . GLN A 1 176 ? -16.101 -6.694 5.920 1.00 95.88 176 GLN A O 1
ATOM 1403 N N . ALA A 1 177 ? -14.159 -5.582 6.214 1.00 95.88 177 ALA A N 1
ATOM 1404 C CA . ALA A 1 177 ? -13.761 -5.609 4.806 1.00 95.88 177 ALA A CA 1
ATOM 1405 C C . ALA A 1 177 ? -13.747 -7.041 4.242 1.00 95.88 177 ALA A C 1
ATOM 1407 O O . ALA A 1 177 ? -14.375 -7.319 3.222 1.00 95.88 177 ALA A O 1
ATOM 1408 N N . ARG A 1 178 ? -13.124 -7.992 4.954 1.00 94.56 178 ARG A N 1
ATOM 1409 C CA . ARG A 1 178 ? -13.076 -9.406 4.537 1.00 94.56 178 ARG A CA 1
ATOM 1410 C C . ARG A 1 178 ? -14.459 -10.048 4.433 1.00 94.56 178 ARG A C 1
ATOM 1412 O O . ARG A 1 178 ? -14.700 -10.823 3.513 1.00 94.56 178 ARG A O 1
ATOM 1419 N N . ARG A 1 179 ? -15.375 -9.722 5.351 1.00 95.88 179 ARG A N 1
ATOM 1420 C CA . ARG A 1 179 ? -16.763 -10.210 5.291 1.00 95.88 179 ARG A CA 1
ATOM 1421 C C . ARG A 1 179 ? -17.520 -9.682 4.078 1.00 95.88 179 ARG A C 1
ATOM 1423 O O . ARG A 1 179 ? -18.396 -10.390 3.603 1.00 95.88 179 ARG A O 1
ATOM 1430 N N . ARG A 1 180 ? -17.227 -8.467 3.606 1.00 95.12 180 ARG A N 1
ATOM 1431 C CA . ARG A 1 180 ? -17.874 -7.904 2.411 1.00 95.12 180 ARG A CA 1
ATOM 1432 C C . ARG A 1 180 ? -17.420 -8.613 1.137 1.00 95.12 180 ARG A C 1
ATOM 1434 O O . ARG A 1 180 ? -18.265 -8.942 0.323 1.00 95.12 180 ARG A O 1
ATOM 1441 N N . VAL A 1 181 ? -16.127 -8.919 1.018 1.00 93.00 181 VAL A N 1
ATOM 1442 C CA . VAL A 1 181 ? -15.570 -9.641 -0.147 1.00 93.00 181 VAL A CA 1
ATOM 1443 C C . VAL A 1 181 ? -16.034 -11.097 -0.214 1.00 93.00 181 VAL A C 1
ATOM 1445 O O . VAL A 1 181 ? -16.107 -11.672 -1.290 1.00 93.00 181 VAL A O 1
ATOM 1448 N N . ALA A 1 182 ? -16.324 -11.708 0.935 1.00 90.81 182 ALA A N 1
ATOM 1449 C CA . ALA A 1 182 ? -16.772 -13.097 1.006 1.00 90.81 182 ALA A CA 1
ATOM 1450 C C . ALA A 1 182 ? -18.265 -13.302 0.668 1.00 90.81 182 ALA A C 1
ATOM 1452 O O . ALA A 1 182 ? -18.731 -14.439 0.730 1.00 90.81 182 ALA A O 1
ATOM 1453 N N . ARG A 1 183 ? -19.016 -12.228 0.395 1.00 73.31 183 ARG A N 1
ATOM 1454 C CA . ARG A 1 183 ? -20.427 -12.274 -0.018 1.00 73.31 183 ARG A CA 1
ATOM 1455 C C . ARG A 1 183 ? -20.533 -12.269 -1.533 1.00 73.31 183 ARG A C 1
ATOM 1457 O O . ARG A 1 183 ? -21.434 -12.978 -2.025 1.00 73.31 183 ARG A O 1
#

Foldseek 3Di:
DPDPPLPPDFAKDKDFAWAFLVVDDPPVSVVVVCVQVVDDADDPSRLVVVLPVQDDQAALFGPDFDPGWDWDDDDPTITTAGQRRRLVSLVVLVVVVVVDDPVVCCVRHNPVNSVVSPVVNVVVCVVVVPDDHRMDMDGPDDDPVVCLQFDPVQWDWDPDDDPGHTDIDGDDDPVSSVVSVVD

Sequence (183 aa):
MPQVSAVRFPYASYLRIYEPLGAFPQPERGRWERYAHEGEPPGCEEEQRTRPAAVPASLPAPGRESEDAFVLWSGDTPLICPWTIRLRCWEALGESAGLFPPAVLDAALPPAVREAAEAEHARHLERHPDARAWIRQAAWSVPLSWFVLVGDEDREYDRGADGEPPLLRYRTPMAQARRRVAR

pLDDT: mean 83.88, std 13.97, range [32.5, 96.44]

Radius of gyration: 18.06 Å; chains: 1; bounding box: 39×46×50 Å

Secondary structure (DSSP, 8-state):
-----------EEEEE--EEGGGSPTTHHHHHHHHHHHS----HHHHHHHHHHTS-TT-SS-SS----EEEEEETTEEEEEE--HHHHHHHHHHHHTTTS-HHHHHHHS-HHHHHHHHHHHHHHHHH-TT---SEEEEESS--GGGGGG--GGGEEEE---TTPPPEEEE---HHHHHHHHT-